Protein AF-A0A6A4ZDZ9-F1 (afdb_monomer)

Organism: NCBI:txid120398

Sequence (167 aa):
MSARHDTSLDDIRGMRVAKSTKSGYKSGLNQIKKWIVSNGSPNMLNEDGSINLDGFQYPAFLAFIQWAYQNTTNKPGTLASYRCAIKDYYKRQGVPLPSQYDDDMKDLFQGMRRHHAEQTQSGGIKESGKRPMGLSTYESLSLASLKLMDGGFSHLFLALSWNLMCR

InterPro domains:
  IPR010998 Integrase/recombinase, N-terminal [G3DSA:1.10.150.130] (12-122)

Structure (mmCIF, N/CA/C/O backbone):
data_AF-A0A6A4ZDZ9-F1
#
_entry.id   AF-A0A6A4ZDZ9-F1
#
loop_
_atom_site.group_PDB
_atom_site.id
_atom_site.type_symbol
_atom_site.label_atom_id
_atom_site.label_alt_id
_atom_site.label_comp_id
_atom_site.label_asym_id
_atom_site.label_entity_id
_atom_site.label_seq_id
_atom_site.pdbx_PDB_ins_code
_atom_site.Cartn_x
_atom_site.Cartn_y
_atom_site.Cartn_z
_atom_site.occupancy
_atom_site.B_iso_or_equiv
_atom_site.auth_seq_id
_atom_site.auth_comp_id
_atom_site.auth_asym_id
_atom_site.auth_atom_id
_atom_site.pdbx_PDB_model_num
ATOM 1 N N . MET A 1 1 ? -25.705 -27.965 -11.332 1.00 38.72 1 MET A N 1
ATOM 2 C CA . MET A 1 1 ? -26.098 -27.663 -9.937 1.00 38.72 1 MET A CA 1
ATOM 3 C C . MET A 1 1 ? -25.567 -26.279 -9.584 1.00 38.72 1 MET A C 1
ATOM 5 O O . MET A 1 1 ? -24.401 -26.010 -9.837 1.00 38.72 1 MET A O 1
ATOM 9 N N . SER A 1 2 ? -26.451 -25.368 -9.173 1.00 45.97 2 SER A N 1
ATOM 10 C CA . SER A 1 2 ? -26.210 -23.916 -9.130 1.00 45.97 2 SER A CA 1
ATOM 11 C C . SER A 1 2 ? -25.362 -23.520 -7.914 1.00 45.97 2 SER A C 1
ATOM 13 O O . SER A 1 2 ? -25.842 -23.576 -6.787 1.00 45.97 2 SER A O 1
ATOM 15 N N . ALA A 1 3 ? -24.113 -23.097 -8.140 1.00 54.50 3 ALA A N 1
ATOM 16 C CA . ALA A 1 3 ? -23.107 -22.745 -7.123 1.00 54.50 3 ALA A CA 1
ATOM 17 C C . ALA A 1 3 ? -23.441 -21.511 -6.246 1.00 54.50 3 ALA A C 1
ATOM 19 O O . ALA A 1 3 ? -22.575 -20.983 -5.558 1.00 54.50 3 ALA A O 1
ATOM 20 N N . ARG A 1 4 ? -24.684 -21.016 -6.291 1.00 56.84 4 ARG A N 1
ATOM 21 C CA . ARG A 1 4 ? -25.134 -19.806 -5.584 1.00 56.84 4 ARG A CA 1
ATOM 22 C C . ARG A 1 4 ? -25.659 -20.065 -4.167 1.00 56.84 4 ARG A C 1
ATOM 24 O O . ARG A 1 4 ? -25.903 -19.101 -3.455 1.00 56.84 4 ARG A O 1
ATOM 31 N N . HIS A 1 5 ? -25.852 -21.321 -3.763 1.00 54.34 5 HIS A N 1
ATOM 32 C CA . HIS A 1 5 ? -26.569 -21.643 -2.521 1.00 54.34 5 HIS A CA 1
ATOM 33 C C . HIS A 1 5 ? -25.760 -21.488 -1.219 1.00 54.34 5 HIS A C 1
ATOM 35 O O . HIS A 1 5 ? -26.383 -21.458 -0.167 1.00 54.34 5 HIS A O 1
ATOM 41 N N . ASP A 1 6 ? -24.437 -21.292 -1.283 1.00 60.47 6 ASP A N 1
ATOM 42 C CA . ASP A 1 6 ? -23.559 -21.183 -0.096 1.00 60.47 6 ASP A CA 1
ATOM 43 C C . ASP A 1 6 ? -22.785 -19.855 0.004 1.00 60.47 6 ASP A C 1
ATOM 45 O O . ASP A 1 6 ? -21.826 -19.731 0.760 1.00 60.47 6 ASP A O 1
ATOM 49 N N . THR A 1 7 ? -23.147 -18.834 -0.779 1.00 67.19 7 THR A N 1
ATOM 50 C CA . THR A 1 7 ? -22.402 -17.562 -0.750 1.00 67.19 7 THR A CA 1
ATOM 51 C C . THR A 1 7 ? -22.928 -16.650 0.361 1.00 67.19 7 THR A C 1
ATOM 53 O O . THR A 1 7 ? -24.028 -16.109 0.243 1.00 67.19 7 THR A O 1
ATOM 56 N N . SER A 1 8 ? -22.142 -16.443 1.424 1.00 76.06 8 SER A N 1
ATOM 57 C CA . SER A 1 8 ? -22.478 -15.495 2.497 1.00 76.06 8 SER A CA 1
ATOM 58 C C . SER A 1 8 ? -22.491 -14.045 1.987 1.00 76.06 8 SER A C 1
ATOM 60 O O . SER A 1 8 ? -21.798 -13.698 1.027 1.00 76.06 8 SER A O 1
ATOM 62 N N . LEU A 1 9 ? -23.223 -13.149 2.660 1.00 69.94 9 LEU A N 1
ATOM 63 C CA . LEU A 1 9 ? -23.163 -11.705 2.388 1.00 69.94 9 LEU A CA 1
ATOM 64 C C . LEU A 1 9 ? -21.728 -11.159 2.496 1.00 69.94 9 LEU A C 1
ATOM 66 O O . LEU A 1 9 ? -21.352 -10.262 1.736 1.00 69.94 9 LEU A O 1
ATOM 70 N N . ASP A 1 10 ? -20.907 -11.732 3.377 1.00 68.38 10 ASP A N 1
ATOM 71 C CA . ASP A 1 10 ? -19.489 -11.386 3.496 1.00 68.38 10 ASP A CA 1
ATOM 72 C C . ASP A 1 10 ? -18.650 -11.910 2.329 1.00 68.38 10 ASP A C 1
ATOM 74 O O . ASP A 1 10 ? -17.719 -11.230 1.888 1.00 68.38 10 ASP A O 1
ATOM 78 N N . ASP A 1 11 ? -19.012 -13.060 1.757 1.00 70.31 11 ASP A N 1
ATOM 79 C CA . ASP A 1 11 ? -18.374 -13.567 0.543 1.00 70.31 11 ASP A CA 1
ATOM 80 C C . ASP A 1 11 ? -18.698 -12.669 -0.648 1.00 70.31 11 ASP A C 1
ATOM 82 O O . ASP A 1 11 ? -17.787 -12.282 -1.382 1.00 70.31 11 ASP A O 1
ATOM 86 N N . ILE A 1 12 ? -19.959 -12.245 -0.787 1.00 73.56 12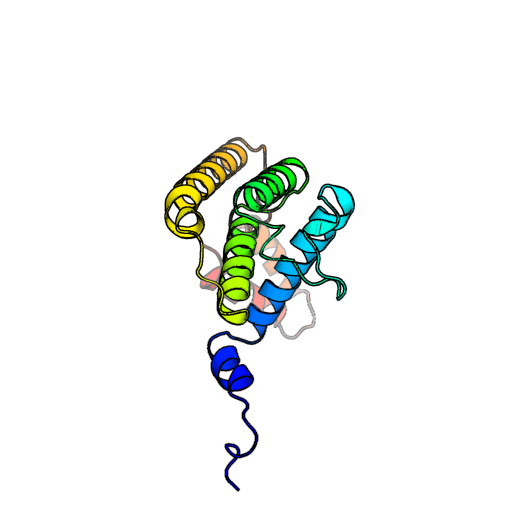 ILE A N 1
ATOM 87 C CA . ILE A 1 12 ? -20.399 -11.298 -1.824 1.00 73.56 12 ILE A CA 1
ATOM 88 C C . ILE A 1 12 ? -19.664 -9.959 -1.673 1.00 73.56 12 ILE A C 1
ATOM 90 O O . ILE A 1 12 ? -19.097 -9.444 -2.640 1.00 73.56 12 ILE A O 1
ATOM 94 N N . ARG A 1 13 ? -19.587 -9.405 -0.455 1.00 70.75 13 ARG A N 1
ATOM 95 C CA . ARG A 1 13 ? -18.802 -8.186 -0.172 1.00 70.75 13 ARG A CA 1
ATOM 96 C C . ARG A 1 13 ? -17.320 -8.392 -0.470 1.00 70.75 13 ARG A C 1
ATOM 98 O O . ARG A 1 13 ? -16.655 -7.505 -1.008 1.00 70.75 13 ARG A O 1
ATOM 105 N N . GLY A 1 14 ? -16.805 -9.575 -0.159 1.00 69.19 14 GLY A N 1
ATOM 106 C CA . GLY A 1 14 ? -15.440 -9.980 -0.432 1.00 69.19 14 GLY A CA 1
ATOM 107 C C . GLY A 1 14 ? -15.140 -10.118 -1.924 1.00 69.19 14 GLY A C 1
ATOM 108 O O . GLY A 1 14 ? -14.000 -9.883 -2.318 1.00 69.19 14 GLY A O 1
ATOM 109 N N . MET A 1 15 ? -16.105 -10.478 -2.771 1.00 80.69 15 MET A N 1
ATOM 110 C CA . MET A 1 15 ? -15.907 -10.595 -4.225 1.00 80.69 15 MET A CA 1
ATOM 111 C C . MET A 1 15 ? -15.543 -9.261 -4.892 1.00 80.69 15 MET A C 1
ATOM 113 O O . MET A 1 15 ? -14.951 -9.271 -5.967 1.00 80.69 15 MET A O 1
ATOM 117 N N . ARG A 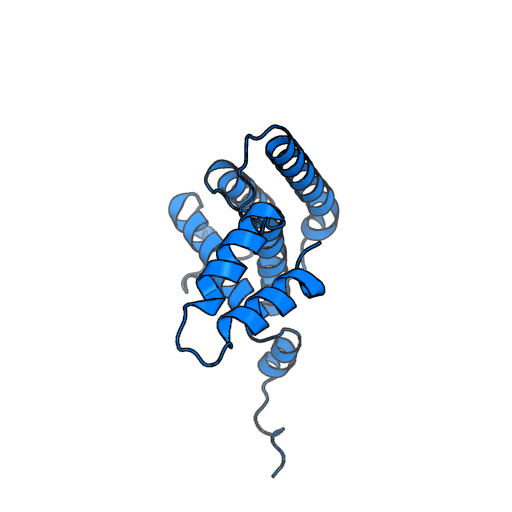1 16 ? -15.787 -8.119 -4.227 1.00 79.94 16 ARG A N 1
ATOM 118 C CA . ARG A 1 16 ? -15.358 -6.780 -4.676 1.00 79.94 16 ARG A CA 1
ATOM 119 C C . ARG A 1 16 ? -13.850 -6.675 -4.931 1.00 79.94 16 ARG A C 1
ATOM 121 O O . ARG A 1 16 ? -13.413 -5.811 -5.684 1.00 79.94 16 ARG A O 1
ATOM 128 N N . VAL A 1 17 ? -13.044 -7.497 -4.259 1.00 79.75 17 VAL A N 1
ATOM 129 C CA . VAL A 1 17 ? -11.584 -7.381 -4.254 1.00 79.75 17 VAL A CA 1
ATOM 130 C C . VAL A 1 17 ? -10.956 -8.692 -4.729 1.00 79.75 17 VAL A C 1
ATOM 132 O O . VAL A 1 17 ? -11.274 -9.765 -4.215 1.00 79.75 17 VAL A O 1
ATOM 135 N N . ALA A 1 18 ? -10.025 -8.612 -5.683 1.00 83.12 18 ALA A N 1
ATOM 136 C CA . ALA A 1 18 ? -9.300 -9.779 -6.183 1.00 83.12 18 ALA A 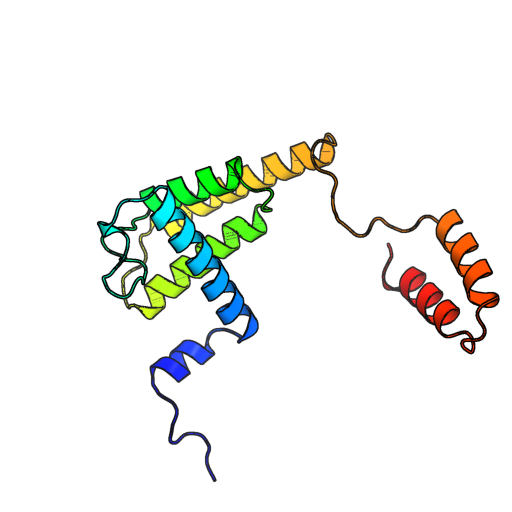CA 1
ATOM 137 C C . ALA A 1 18 ? -8.534 -10.501 -5.057 1.00 83.12 18 ALA A C 1
ATOM 139 O O . ALA A 1 18 ? -8.085 -9.882 -4.089 1.00 83.12 18 ALA A O 1
ATOM 140 N N . LYS A 1 19 ? -8.335 -11.822 -5.186 1.00 82.56 19 LYS A N 1
ATOM 141 C CA . LYS A 1 19 ? -7.635 -12.638 -4.171 1.00 82.56 19 LYS A CA 1
ATOM 142 C C . LYS A 1 19 ? -6.232 -12.101 -3.848 1.00 82.56 19 LYS A C 1
ATOM 144 O O . LYS A 1 19 ? -5.860 -12.034 -2.678 1.00 82.56 19 LYS A O 1
ATOM 149 N N . SER A 1 20 ? -5.486 -11.665 -4.865 1.00 80.81 20 SER A N 1
ATOM 150 C CA . SER A 1 20 ? -4.162 -11.044 -4.708 1.00 80.81 20 SER A CA 1
ATOM 151 C C . SER A 1 20 ? -4.225 -9.763 -3.871 1.00 80.81 20 SER A C 1
ATOM 153 O O . SER A 1 20 ? -3.445 -9.593 -2.937 1.00 80.81 20 SER A O 1
ATOM 155 N N . THR A 1 21 ? -5.205 -8.899 -4.128 1.00 83.00 21 THR A N 1
ATOM 156 C CA . THR A 1 21 ? -5.411 -7.656 -3.377 1.00 83.00 21 THR A CA 1
ATOM 157 C C . THR A 1 21 ? -5.855 -7.922 -1.937 1.00 83.00 21 THR A C 1
ATOM 159 O O . THR A 1 21 ? -5.372 -7.254 -1.027 1.00 83.00 21 THR A O 1
ATOM 162 N N . LYS A 1 22 ? -6.687 -8.946 -1.684 1.00 84.31 22 LYS A N 1
ATOM 163 C CA . LYS A 1 22 ? -7.023 -9.376 -0.311 1.00 84.31 22 LYS A CA 1
ATOM 164 C C . LYS A 1 22 ? -5.779 -9.797 0.471 1.00 84.31 22 LYS A C 1
ATOM 166 O O . LYS A 1 22 ? -5.638 -9.419 1.633 1.00 84.31 22 LYS A O 1
ATOM 171 N N . SER A 1 23 ? -4.885 -10.559 -0.163 1.00 85.69 23 SER A N 1
ATOM 172 C CA . SER A 1 23 ? -3.601 -10.949 0.431 1.00 85.69 23 SER A CA 1
ATOM 173 C C . SER A 1 23 ? -2.735 -9.722 0.732 1.00 85.69 23 SER A C 1
ATOM 175 O O . SER A 1 23 ? -2.230 -9.579 1.845 1.00 85.69 23 SER A O 1
ATOM 177 N N . GLY A 1 24 ? -2.654 -8.781 -0.216 1.00 87.75 24 GLY A N 1
ATOM 178 C CA . GLY A 1 24 ? -1.953 -7.509 -0.035 1.00 87.75 24 GLY A CA 1
ATOM 179 C C . GLY A 1 24 ? -2.486 -6.703 1.151 1.00 87.75 24 GLY A C 1
ATOM 180 O O . GLY A 1 24 ? -1.707 -6.273 1.997 1.00 87.75 24 GLY A O 1
ATOM 181 N N . TYR A 1 25 ? -3.808 -6.569 1.281 1.00 91.00 25 TYR A N 1
ATOM 182 C CA . TYR A 1 25 ? -4.421 -5.879 2.418 1.00 91.00 25 TYR A CA 1
ATOM 183 C C . TYR A 1 25 ? -4.180 -6.599 3.741 1.00 91.00 25 TYR A C 1
ATOM 185 O O . TYR A 1 25 ? -3.847 -5.946 4.723 1.00 91.00 25 TYR A O 1
ATOM 193 N N . LYS A 1 26 ? -4.267 -7.935 3.777 1.00 89.62 26 LYS A N 1
ATOM 194 C CA . LYS A 1 26 ? -3.933 -8.711 4.982 1.00 89.62 26 LYS A CA 1
ATOM 195 C C . LYS A 1 26 ? -2.478 -8.485 5.401 1.00 89.62 26 LYS A C 1
ATOM 197 O O . LYS A 1 26 ? -2.213 -8.268 6.579 1.00 89.62 26 LYS A O 1
ATOM 202 N N . SER A 1 27 ? -1.552 -8.488 4.442 1.00 91.38 27 SER A N 1
ATOM 203 C CA . SER A 1 27 ? -0.142 -8.173 4.690 1.00 91.38 27 SER A CA 1
ATOM 204 C C . SER A 1 27 ? 0.022 -6.755 5.244 1.00 91.38 27 SER A C 1
ATOM 206 O O . SER A 1 27 ? 0.663 -6.571 6.276 1.00 91.38 27 SER A O 1
ATOM 208 N N . GLY A 1 28 ? -0.634 -5.767 4.627 1.00 91.44 28 GLY A N 1
ATOM 209 C CA . GLY A 1 28 ? -0.604 -4.378 5.082 1.00 91.44 28 GLY A CA 1
ATOM 210 C C . GLY A 1 28 ? -1.139 -4.190 6.502 1.00 91.44 28 GLY A C 1
ATOM 211 O O . GLY A 1 28 ? -0.476 -3.570 7.329 1.00 91.44 28 GLY A O 1
ATOM 212 N N . LEU A 1 29 ? -2.287 -4.792 6.822 1.00 93.06 29 LEU A N 1
ATOM 213 C CA . LEU A 1 29 ? -2.853 -4.758 8.173 1.00 93.06 29 LEU A CA 1
ATOM 214 C C . LEU A 1 29 ? -1.929 -5.437 9.191 1.00 93.06 29 LEU A C 1
ATOM 216 O O . LEU A 1 29 ? -1.781 -4.938 10.301 1.00 93.06 29 LEU A O 1
ATOM 220 N N . ASN A 1 30 ? -1.258 -6.530 8.823 1.00 93.56 30 ASN A N 1
ATOM 221 C CA . ASN A 1 30 ? -0.288 -7.178 9.706 1.00 93.56 30 ASN A CA 1
ATOM 222 C C . ASN A 1 30 ? 0.927 -6.286 10.002 1.00 93.56 30 ASN A C 1
ATOM 224 O O . ASN A 1 30 ? 1.440 -6.334 11.117 1.00 93.56 30 ASN A O 1
ATOM 228 N N . GLN A 1 31 ? 1.384 -5.470 9.048 1.00 93.25 31 GLN A N 1
ATOM 229 C CA . GLN A 1 31 ? 2.457 -4.499 9.305 1.00 93.25 31 GLN A CA 1
ATOM 230 C C . GLN A 1 31 ? 2.006 -3.411 10.283 1.00 93.25 31 GLN A C 1
ATOM 232 O O . GLN A 1 31 ? 2.742 -3.090 11.213 1.00 93.25 31 GLN A O 1
ATOM 237 N N . ILE A 1 32 ? 0.774 -2.915 10.134 1.00 93.19 32 ILE A N 1
ATOM 238 C CA . ILE A 1 32 ? 0.183 -1.964 11.085 1.00 93.19 32 ILE A CA 1
ATOM 239 C C . ILE A 1 32 ? 0.091 -2.596 12.480 1.00 93.19 32 ILE A C 1
ATOM 241 O O . ILE A 1 32 ? 0.530 -1.991 13.450 1.00 93.19 32 ILE A O 1
ATOM 245 N N . LYS A 1 33 ? -0.393 -3.840 12.594 1.00 93.88 33 LYS A N 1
ATOM 246 C CA . LYS A 1 33 ? -0.452 -4.560 13.878 1.00 93.88 33 LYS A CA 1
ATOM 247 C C . LYS A 1 33 ? 0.919 -4.705 14.529 1.00 93.88 33 LYS A C 1
ATOM 249 O O . LYS A 1 33 ? 1.055 -4.429 15.713 1.00 93.88 33 LYS A O 1
ATOM 254 N N . LYS A 1 34 ? 1.940 -5.108 13.764 1.00 93.56 34 LYS A N 1
ATOM 255 C CA . LYS A 1 34 ? 3.319 -5.197 14.269 1.00 93.56 34 LYS A CA 1
ATOM 256 C C . LYS A 1 34 ? 3.792 -3.855 14.815 1.00 93.56 34 LYS A C 1
ATOM 258 O O . LYS A 1 34 ? 4.360 -3.809 15.898 1.00 93.56 34 LYS A O 1
ATOM 263 N N . TRP A 1 35 ? 3.512 -2.772 14.097 1.00 94.62 35 TRP A N 1
ATOM 264 C CA . TRP A 1 35 ? 3.849 -1.437 14.566 1.00 94.62 35 TRP A CA 1
ATOM 265 C C . TRP A 1 35 ? 3.106 -1.060 15.851 1.00 94.62 35 TRP A C 1
ATOM 267 O O . TRP A 1 35 ? 3.748 -0.548 16.763 1.00 94.62 35 TRP A O 1
ATOM 277 N N . ILE A 1 36 ? 1.804 -1.359 15.953 1.00 93.69 36 ILE A N 1
ATOM 278 C CA . ILE A 1 36 ? 1.007 -1.113 17.166 1.00 93.69 36 ILE A CA 1
ATOM 279 C C . ILE A 1 36 ? 1.600 -1.862 18.364 1.00 93.69 36 ILE A C 1
ATOM 281 O O . ILE A 1 36 ? 1.748 -1.275 19.427 1.00 93.69 36 ILE A O 1
ATOM 285 N N . VAL A 1 37 ? 1.991 -3.127 18.194 1.00 92.00 37 VAL A N 1
ATOM 286 C CA . VAL A 1 37 ? 2.611 -3.918 19.273 1.00 92.00 37 VAL A CA 1
ATOM 287 C C . VAL A 1 37 ? 3.939 -3.309 19.735 1.00 92.00 37 VAL A C 1
ATOM 289 O O . VAL A 1 37 ? 4.261 -3.375 20.915 1.00 92.00 37 VAL A O 1
ATOM 292 N N . SER A 1 38 ? 4.717 -2.722 18.823 1.00 90.50 38 SER A N 1
ATOM 293 C CA . SER A 1 38 ? 6.042 -2.176 19.146 1.00 90.50 38 SER A CA 1
ATOM 294 C C . SER A 1 38 ? 6.040 -0.714 19.606 1.00 90.50 38 SER A C 1
ATOM 296 O O . SER A 1 38 ? 6.926 -0.330 20.360 1.00 90.50 38 SER A O 1
ATOM 298 N N . ASN A 1 39 ? 5.105 0.110 19.130 1.00 89.56 39 ASN A N 1
ATOM 299 C CA . ASN A 1 39 ? 5.129 1.570 19.309 1.00 89.56 39 ASN A CA 1
ATOM 300 C C . ASN A 1 39 ? 3.773 2.159 19.731 1.00 89.56 39 ASN A C 1
ATOM 302 O O . ASN A 1 39 ? 3.691 3.345 20.042 1.00 89.56 39 ASN A O 1
ATOM 306 N N . GLY A 1 40 ? 2.701 1.372 19.654 1.00 85.94 40 GLY A N 1
ATOM 307 C CA . GLY A 1 40 ? 1.339 1.813 19.919 1.00 85.94 40 GLY A CA 1
ATOM 308 C C . GLY A 1 40 ? 0.895 1.552 21.354 1.00 85.94 40 GLY A C 1
ATOM 309 O O . GLY A 1 40 ? 1.646 1.075 22.202 1.00 85.94 40 GLY A O 1
ATOM 310 N N . SER A 1 41 ? -0.371 1.870 21.611 1.00 86.81 41 SER A N 1
ATOM 311 C CA . SER A 1 41 ? -1.024 1.601 22.889 1.00 86.81 41 SER A CA 1
ATOM 312 C C . SER A 1 41 ? -1.845 0.304 22.808 1.00 86.81 41 SER A C 1
ATOM 314 O O . SER A 1 41 ? -2.434 0.033 21.757 1.00 86.81 41 SER A O 1
ATOM 316 N N . PRO A 1 42 ? -1.947 -0.488 23.895 1.00 84.38 42 PRO A N 1
ATOM 317 C CA . PRO A 1 42 ? -2.709 -1.739 23.909 1.00 84.38 42 PRO A CA 1
ATOM 318 C C . PRO A 1 42 ? -4.173 -1.586 23.473 1.00 84.38 42 PRO A C 1
ATOM 320 O O . PRO A 1 42 ? -4.716 -2.476 22.831 1.00 84.38 42 PRO A O 1
ATOM 323 N N . ASN A 1 43 ? -4.794 -0.431 23.741 1.00 89.19 43 ASN A N 1
ATOM 324 C CA . ASN A 1 43 ? -6.177 -0.130 23.345 1.00 89.19 43 ASN A CA 1
ATOM 325 C C . ASN A 1 43 ? -6.397 -0.015 21.823 1.00 89.19 43 ASN A C 1
ATOM 327 O O . ASN A 1 43 ? -7.540 0.061 21.377 1.00 89.19 43 ASN A O 1
ATOM 331 N N . MET A 1 44 ? -5.329 0.019 21.020 1.00 90.81 44 MET A N 1
ATOM 332 C CA . MET A 1 44 ? -5.393 0.041 19.555 1.00 90.81 44 MET A CA 1
ATOM 333 C C . MET A 1 44 ? -5.604 -1.354 18.949 1.00 90.81 44 MET A C 1
ATOM 335 O O . MET A 1 44 ? -5.814 -1.473 17.739 1.00 90.81 44 MET A O 1
ATOM 339 N N . LEU A 1 45 ? -5.557 -2.408 19.767 1.00 92.19 45 LEU A N 1
ATOM 340 C CA . LEU A 1 45 ? -5.917 -3.768 19.385 1.00 92.19 45 LEU A CA 1
ATOM 341 C C . LEU A 1 45 ? -7.143 -4.224 20.175 1.00 92.19 45 LEU A C 1
ATOM 343 O O . LEU A 1 45 ? -7.334 -3.857 21.331 1.00 92.19 45 LEU A O 1
ATOM 347 N N . ASN A 1 46 ? -7.966 -5.030 19.522 1.00 90.50 46 ASN A N 1
ATOM 348 C CA . ASN A 1 46 ? -9.025 -5.790 20.167 1.00 90.50 46 ASN A CA 1
ATOM 349 C C . ASN A 1 46 ? -8.425 -7.026 20.862 1.00 90.50 46 ASN A C 1
ATOM 351 O O . ASN A 1 46 ? -7.290 -7.419 20.579 1.00 90.50 46 ASN A O 1
ATOM 355 N N . GLU A 1 47 ? -9.205 -7.682 21.721 1.00 87.00 47 GLU A N 1
ATOM 356 C CA . GLU A 1 47 ? -8.785 -8.899 22.439 1.00 87.00 47 GLU A CA 1
ATOM 357 C C . GLU A 1 47 ? -8.402 -10.055 21.496 1.00 87.00 47 GLU A C 1
ATOM 359 O O . GLU A 1 47 ? -7.523 -10.855 21.805 1.00 87.00 47 GLU A O 1
ATOM 364 N N . ASP A 1 48 ? -8.999 -10.106 20.302 1.00 86.94 48 ASP A N 1
ATOM 365 C CA . ASP A 1 48 ? -8.688 -11.077 19.243 1.00 86.94 48 ASP A CA 1
ATOM 366 C C . ASP A 1 48 ? -7.417 -10.725 18.434 1.00 86.94 48 ASP A C 1
ATOM 368 O O . ASP A 1 48 ? -7.054 -11.411 17.472 1.00 86.94 48 ASP A O 1
ATOM 372 N N . GLY A 1 49 ? -6.744 -9.623 18.779 1.00 85.94 49 GLY A N 1
ATOM 373 C CA . GLY A 1 49 ? -5.578 -9.101 18.072 1.00 85.94 49 GLY A CA 1
ATOM 374 C C . GLY A 1 49 ? -5.904 -8.438 16.729 1.00 85.94 49 GLY A C 1
ATOM 375 O O . GLY A 1 49 ? -4.996 -8.187 15.924 1.00 85.94 49 GLY A O 1
ATOM 376 N N . SER A 1 50 ? -7.176 -8.179 16.414 1.00 89.38 50 SER A N 1
ATOM 377 C CA . SER A 1 50 ? -7.574 -7.303 15.309 1.00 89.38 50 SER A CA 1
ATOM 378 C C . SER A 1 50 ? -7.352 -5.830 15.669 1.00 89.38 50 SER A C 1
ATOM 380 O O . SER A 1 50 ? -7.132 -5.484 16.825 1.00 89.38 50 SER A O 1
ATOM 382 N N . ILE A 1 51 ? -7.309 -4.955 14.662 1.00 92.00 51 ILE A N 1
ATOM 383 C CA . ILE A 1 51 ? -7.116 -3.522 14.916 1.00 92.00 51 ILE A CA 1
ATOM 384 C C . ILE A 1 51 ? -8.422 -2.982 15.495 1.00 92.00 51 ILE A C 1
ATOM 386 O O . ILE A 1 51 ? -9.468 -3.116 14.849 1.00 92.00 51 ILE A O 1
ATOM 390 N N . ASN A 1 52 ? -8.342 -2.368 16.673 1.00 92.25 52 ASN A N 1
ATOM 391 C CA . ASN A 1 52 ? -9.455 -1.649 17.268 1.00 92.25 52 ASN A CA 1
ATOM 392 C C . ASN A 1 52 ? -9.614 -0.310 16.542 1.00 92.25 52 ASN A C 1
ATOM 394 O O . ASN A 1 52 ? -8.735 0.548 16.629 1.00 92.25 52 ASN A O 1
ATOM 398 N N . LEU A 1 53 ? -10.720 -0.135 15.817 1.00 89.50 53 LEU A N 1
ATOM 399 C CA . LEU A 1 53 ? -10.980 1.092 15.067 1.00 89.50 53 LEU A CA 1
ATOM 400 C C . LEU A 1 53 ? -11.312 2.286 15.961 1.00 89.50 53 LEU A C 1
ATOM 402 O O . LEU A 1 53 ? -11.158 3.400 15.481 1.00 89.50 53 LEU A O 1
ATOM 406 N N . ASP A 1 54 ? -11.690 2.079 17.225 1.00 87.25 54 ASP A N 1
ATOM 407 C CA . ASP A 1 54 ? -11.934 3.165 18.179 1.00 87.25 54 ASP A CA 1
ATOM 408 C C . ASP A 1 54 ? -10.623 3.708 18.761 1.00 87.25 54 ASP A C 1
ATOM 410 O O . ASP A 1 54 ? -10.470 4.919 18.927 1.00 87.25 54 ASP A O 1
ATOM 414 N N . GLY A 1 55 ? -9.642 2.830 19.000 1.00 86.06 55 GLY A N 1
ATOM 415 C CA . GLY A 1 55 ? -8.309 3.205 19.479 1.00 86.06 55 GLY A CA 1
ATOM 416 C C . GLY A 1 55 ? -7.341 3.630 18.367 1.00 86.06 55 GLY A C 1
ATOM 417 O O . GLY A 1 55 ? -6.587 4.592 18.523 1.00 86.06 55 GLY A O 1
ATOM 418 N N . PHE A 1 56 ? -7.348 2.935 17.225 1.00 90.56 56 PHE A N 1
ATOM 419 C CA . PHE A 1 56 ? -6.464 3.206 16.086 1.00 90.56 56 PHE A CA 1
ATOM 420 C C . PHE A 1 56 ? -7.111 4.188 15.095 1.00 90.56 56 PHE A C 1
ATOM 422 O O . PHE A 1 56 ? -7.634 3.821 14.038 1.00 90.56 56 PHE A O 1
ATOM 429 N N . GLN A 1 57 ? -7.058 5.468 15.458 1.00 90.50 57 GLN A N 1
ATOM 430 C CA . GLN A 1 57 ? -7.612 6.572 14.673 1.00 90.50 57 GLN A CA 1
ATOM 431 C C . GLN A 1 57 ? -6.608 7.158 13.669 1.00 90.50 57 GLN A C 1
ATOM 433 O O . GLN A 1 57 ? -5.434 6.784 13.617 1.00 90.50 57 GLN A O 1
ATOM 438 N N . TYR A 1 58 ? -7.067 8.132 12.879 1.00 90.06 58 TYR A N 1
ATOM 439 C CA . TYR A 1 58 ? -6.262 8.827 11.868 1.00 90.06 58 TYR A CA 1
ATOM 440 C C . TYR A 1 58 ? -4.870 9.303 12.352 1.00 90.06 58 TYR A C 1
ATOM 442 O O . TYR A 1 58 ? -3.891 9.022 11.657 1.00 90.06 58 TYR A O 1
ATOM 450 N N . PRO A 1 59 ? -4.708 9.920 13.544 1.00 90.88 59 PRO A N 1
ATOM 451 C CA . PRO A 1 59 ? -3.384 10.330 14.026 1.00 90.88 59 PRO A CA 1
ATOM 452 C C . PRO A 1 59 ? -2.433 9.151 14.283 1.00 90.88 59 PRO A C 1
ATOM 454 O O . PRO A 1 59 ? -1.243 9.241 13.989 1.00 90.88 59 PRO A O 1
ATOM 457 N N . ALA A 1 60 ? -2.951 8.021 14.776 1.00 91.31 60 ALA A N 1
ATOM 458 C CA . ALA A 1 60 ? -2.155 6.809 14.971 1.00 91.31 60 ALA A CA 1
ATOM 459 C C . ALA A 1 60 ? -1.705 6.220 13.625 1.00 91.31 60 ALA A C 1
ATOM 461 O O . ALA A 1 60 ? -0.571 5.763 13.485 1.00 91.31 60 ALA A O 1
ATOM 462 N N . PHE A 1 61 ? -2.562 6.298 12.602 1.00 92.25 61 PHE A N 1
ATOM 463 C CA . PHE A 1 61 ? -2.188 5.914 11.245 1.00 92.25 61 PHE A CA 1
ATOM 464 C C . PHE A 1 61 ? -1.113 6.837 10.648 1.00 92.25 61 PHE A C 1
ATOM 466 O O . PHE A 1 61 ? -0.183 6.343 10.012 1.00 92.25 61 PHE A O 1
ATOM 473 N N . LEU A 1 62 ? -1.175 8.151 10.887 1.00 91.88 62 LEU A N 1
ATOM 474 C CA . LEU A 1 62 ? -0.110 9.080 10.485 1.00 91.88 62 LEU A CA 1
ATOM 475 C C . LEU A 1 62 ? 1.224 8.760 11.168 1.00 91.88 62 LEU A C 1
ATOM 477 O O . LEU A 1 62 ? 2.248 8.698 10.489 1.00 91.88 62 LEU A O 1
ATOM 481 N N . ALA A 1 63 ? 1.208 8.485 12.475 1.00 92.38 63 ALA A N 1
ATOM 482 C CA . ALA A 1 63 ? 2.401 8.077 13.215 1.00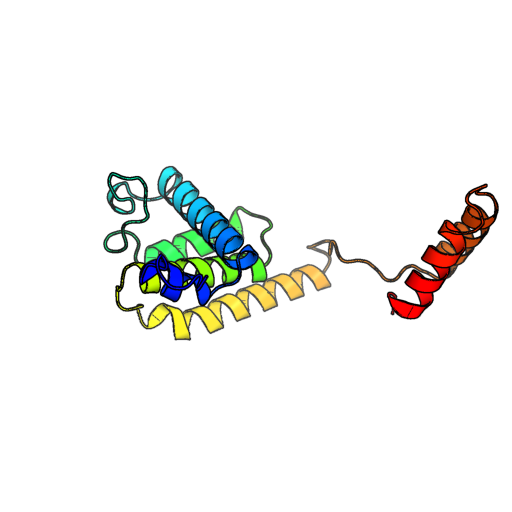 92.38 63 ALA A CA 1
ATOM 483 C C . ALA A 1 63 ? 3.008 6.781 12.649 1.00 92.38 63 ALA A C 1
ATOM 485 O O . ALA A 1 63 ? 4.224 6.689 12.472 1.00 92.38 63 ALA A O 1
ATOM 486 N N . PHE A 1 64 ? 2.167 5.812 12.272 1.00 93.50 64 PHE A N 1
ATOM 487 C CA . PHE A 1 64 ? 2.610 4.612 11.564 1.00 93.50 64 PHE A CA 1
ATOM 488 C C . PHE A 1 64 ? 3.256 4.936 10.210 1.00 93.50 64 PHE A C 1
ATOM 490 O O . PHE A 1 64 ? 4.326 4.410 9.908 1.00 93.50 64 PHE A O 1
ATOM 497 N N . ILE A 1 65 ? 2.640 5.794 9.391 1.00 92.69 65 ILE A N 1
ATOM 498 C CA . ILE A 1 65 ? 3.181 6.168 8.075 1.00 92.69 65 ILE A CA 1
ATOM 499 C C . ILE A 1 65 ? 4.517 6.899 8.215 1.00 92.69 65 ILE A C 1
ATOM 501 O O . ILE A 1 65 ? 5.456 6.580 7.487 1.00 92.69 65 ILE A O 1
ATOM 505 N N . GLN A 1 66 ? 4.630 7.823 9.169 1.00 90.81 66 GLN A N 1
ATOM 506 C CA . GLN A 1 66 ? 5.877 8.519 9.473 1.00 90.81 66 GLN A CA 1
ATOM 507 C C . GLN A 1 66 ? 6.965 7.536 9.915 1.00 90.81 66 GLN A C 1
ATOM 509 O O . GLN A 1 66 ? 8.064 7.547 9.358 1.00 90.81 66 GLN A O 1
ATOM 514 N N . TRP A 1 67 ? 6.650 6.644 10.859 1.00 93.25 67 TRP A N 1
ATOM 515 C CA . TRP A 1 67 ? 7.583 5.615 11.307 1.00 93.25 67 TRP A CA 1
ATOM 516 C C . TRP A 1 67 ? 8.019 4.717 10.149 1.00 93.25 67 TRP A C 1
ATOM 518 O O . TRP A 1 67 ? 9.213 4.481 9.976 1.00 93.25 67 TRP A O 1
ATOM 528 N N . ALA A 1 68 ? 7.080 4.255 9.322 1.00 90.56 68 ALA A N 1
ATOM 529 C CA . ALA A 1 68 ? 7.376 3.390 8.189 1.00 90.56 68 ALA A CA 1
ATOM 530 C C . ALA A 1 68 ? 8.258 4.108 7.163 1.00 90.56 68 ALA A C 1
ATOM 532 O O . ALA A 1 68 ? 9.198 3.513 6.648 1.00 90.56 68 ALA A O 1
ATOM 533 N N . TYR A 1 69 ? 8.011 5.387 6.896 1.00 88.06 69 TYR A N 1
ATOM 534 C CA . TYR A 1 69 ? 8.832 6.175 5.983 1.00 88.06 69 TYR A CA 1
ATOM 535 C C . TYR A 1 69 ? 10.270 6.376 6.488 1.00 88.06 69 TYR A C 1
ATOM 537 O O . TYR A 1 69 ? 11.204 6.359 5.694 1.00 88.06 69 TYR A O 1
ATOM 545 N N . GLN A 1 70 ? 10.460 6.532 7.801 1.00 87.19 70 GLN A N 1
ATOM 546 C CA . GLN A 1 70 ? 11.777 6.760 8.409 1.00 87.19 70 GLN A CA 1
ATOM 547 C C . GLN A 1 70 ? 12.573 5.469 8.653 1.00 87.19 70 GLN A C 1
ATOM 549 O O . GLN A 1 70 ? 13.795 5.469 8.545 1.00 87.19 70 GLN A O 1
ATOM 554 N N . ASN A 1 71 ? 11.893 4.373 8.997 1.00 86.06 71 ASN A N 1
ATOM 555 C CA . ASN A 1 71 ? 12.524 3.141 9.486 1.00 86.06 71 ASN A CA 1
ATOM 556 C C . ASN A 1 71 ? 12.517 2.005 8.457 1.00 86.06 71 ASN A C 1
ATOM 558 O O . ASN A 1 71 ? 13.032 0.921 8.725 1.00 86.06 71 ASN A O 1
ATOM 562 N N . THR A 1 72 ? 11.918 2.214 7.281 1.00 83.94 72 THR A N 1
ATOM 563 C CA . THR A 1 72 ? 11.872 1.199 6.226 1.00 83.94 72 THR A CA 1
ATOM 564 C C . THR A 1 72 ? 12.255 1.787 4.876 1.00 83.94 72 THR A C 1
ATOM 566 O O . THR A 1 72 ? 12.034 2.960 4.602 1.00 83.94 72 THR A O 1
ATOM 569 N N . THR A 1 73 ? 12.757 0.944 3.978 1.00 80.44 73 THR A N 1
ATOM 570 C CA . THR A 1 73 ? 13.039 1.295 2.575 1.00 80.44 73 THR A CA 1
ATOM 571 C C . THR A 1 73 ? 11.793 1.198 1.686 1.00 80.44 73 THR A C 1
ATOM 573 O O . THR A 1 73 ? 11.883 1.016 0.469 1.00 80.44 73 THR A O 1
ATOM 576 N N . ASN A 1 74 ? 10.600 1.269 2.285 1.00 84.00 74 ASN A N 1
ATOM 577 C CA . ASN A 1 74 ? 9.349 1.107 1.562 1.00 84.00 74 ASN A CA 1
ATOM 578 C C . ASN A 1 74 ? 9.123 2.272 0.599 1.00 84.00 74 ASN A C 1
ATOM 580 O O . ASN A 1 74 ? 9.129 3.442 0.978 1.00 84.00 74 ASN A O 1
ATOM 584 N N . LYS A 1 75 ? 8.825 1.933 -0.657 1.00 84.00 75 LYS A N 1
ATOM 585 C CA . LYS A 1 75 ? 8.451 2.923 -1.665 1.00 84.00 75 LYS A CA 1
ATOM 586 C C . LYS A 1 75 ? 7.145 3.626 -1.260 1.00 84.00 75 LYS A C 1
ATOM 588 O O . LYS A 1 75 ? 6.263 2.981 -0.680 1.00 84.00 75 LYS A O 1
ATOM 593 N N . PRO A 1 76 ? 6.928 4.887 -1.677 1.00 84.38 76 PRO A N 1
ATOM 594 C CA . PRO A 1 76 ? 5.671 5.600 -1.439 1.00 84.38 76 PRO A CA 1
ATOM 595 C C . PRO A 1 76 ? 4.424 4.833 -1.913 1.00 84.38 76 PRO A C 1
ATOM 597 O O . PRO A 1 76 ? 3.355 4.949 -1.319 1.00 84.38 76 PRO A O 1
ATOM 600 N N . GLY A 1 77 ? 4.553 4.003 -2.958 1.00 83.88 77 GLY A N 1
ATOM 601 C CA . GLY A 1 77 ? 3.482 3.113 -3.418 1.00 83.88 77 GLY A CA 1
ATOM 602 C C . GLY A 1 77 ? 3.088 2.041 -2.393 1.00 83.88 77 GLY A C 1
ATOM 603 O O . GLY A 1 77 ? 1.901 1.782 -2.205 1.00 83.88 77 GLY A O 1
ATOM 604 N N . THR A 1 78 ? 4.059 1.468 -1.677 1.00 86.00 78 THR A N 1
ATOM 605 C CA . THR A 1 78 ? 3.807 0.506 -0.595 1.00 86.00 78 THR A CA 1
ATOM 606 C C . THR A 1 78 ? 3.106 1.185 0.577 1.00 86.00 78 THR A C 1
ATOM 608 O O . THR A 1 78 ? 2.113 0.665 1.079 1.00 86.00 78 THR A O 1
ATOM 611 N N . LEU A 1 79 ? 3.543 2.385 0.965 1.00 88.81 79 LEU A N 1
ATOM 612 C CA . LEU A 1 79 ? 2.896 3.150 2.036 1.00 88.81 79 LEU A CA 1
ATOM 613 C C . LEU A 1 79 ? 1.447 3.525 1.672 1.00 88.81 79 LEU A C 1
ATOM 615 O O . LEU A 1 79 ? 0.536 3.371 2.485 1.00 88.81 79 LEU A O 1
ATOM 619 N N . ALA A 1 80 ? 1.200 3.907 0.415 1.00 88.81 80 ALA A N 1
ATOM 620 C CA . ALA A 1 80 ? -0.152 4.144 -0.089 1.00 88.81 80 ALA A CA 1
ATOM 621 C C . ALA A 1 80 ? -1.016 2.867 -0.082 1.00 88.81 80 ALA A C 1
ATOM 623 O O . ALA A 1 80 ? -2.228 2.937 0.127 1.00 88.81 80 ALA A O 1
ATOM 624 N N . SER A 1 81 ? -0.415 1.685 -0.252 1.00 89.62 81 SER A N 1
ATOM 625 C CA . SER A 1 81 ? -1.145 0.415 -0.163 1.00 89.62 81 SER A CA 1
ATOM 626 C C . SER A 1 81 ? -1.662 0.124 1.254 1.00 89.62 81 SER A C 1
ATOM 628 O O . SER A 1 81 ? -2.748 -0.441 1.395 1.00 89.62 81 SER A O 1
ATOM 630 N N . TYR A 1 82 ? -0.965 0.589 2.301 1.00 92.12 82 TYR A N 1
ATOM 631 C CA . TYR A 1 82 ? -1.449 0.502 3.684 1.00 92.12 82 TYR A CA 1
ATOM 632 C C . TYR A 1 82 ? -2.704 1.355 3.903 1.00 92.12 82 TYR A C 1
ATOM 634 O O . TYR A 1 82 ? -3.642 0.899 4.557 1.00 92.12 82 TYR A O 1
ATOM 642 N N . ARG A 1 83 ? -2.784 2.537 3.271 1.00 90.75 83 ARG A N 1
ATOM 643 C CA . ARG A 1 83 ? -4.012 3.356 3.251 1.00 90.75 83 ARG A CA 1
ATOM 644 C C . ARG A 1 83 ? -5.175 2.593 2.614 1.00 90.75 83 ARG A C 1
ATOM 646 O O . ARG A 1 83 ? -6.283 2.603 3.142 1.00 90.75 83 ARG A O 1
ATOM 653 N N . CYS A 1 84 ? -4.950 1.910 1.495 1.00 89.94 84 CYS A N 1
ATOM 654 C CA . CYS A 1 84 ? -6.000 1.104 0.868 1.00 89.94 84 CYS A CA 1
ATOM 655 C C . CYS A 1 84 ? -6.451 -0.057 1.768 1.00 89.94 84 CYS A C 1
ATOM 657 O O . CYS A 1 84 ? -7.650 -0.320 1.864 1.00 89.94 84 CYS A O 1
ATOM 659 N N . ALA A 1 85 ? -5.511 -0.705 2.461 1.00 91.56 85 ALA A N 1
ATOM 660 C CA . ALA A 1 85 ? -5.799 -1.799 3.381 1.00 91.56 85 ALA A CA 1
ATOM 661 C C . ALA A 1 85 ? -6.656 -1.346 4.574 1.00 91.56 85 ALA A C 1
ATOM 663 O O . ALA A 1 85 ? -7.659 -1.993 4.878 1.00 91.56 85 ALA A O 1
ATOM 664 N N . ILE A 1 86 ? -6.316 -0.217 5.208 1.00 91.81 86 ILE A N 1
ATOM 665 C CA . ILE A 1 86 ? -7.101 0.303 6.335 1.00 91.81 86 ILE A CA 1
ATOM 666 C C . ILE A 1 86 ? -8.477 0.802 5.868 1.00 91.81 86 ILE A C 1
ATOM 668 O O . ILE A 1 86 ? -9.480 0.461 6.487 1.00 91.81 86 ILE A O 1
ATOM 672 N N . LYS A 1 87 ? -8.575 1.482 4.712 1.00 90.75 87 LYS A N 1
ATOM 673 C CA . LYS A 1 87 ? -9.870 1.885 4.126 1.00 90.75 87 LYS A CA 1
ATOM 674 C C . LYS A 1 87 ? -10.781 0.686 3.853 1.00 90.75 87 LYS A C 1
ATOM 676 O O . LYS A 1 87 ? -11.988 0.769 4.068 1.00 90.75 87 LYS A O 1
ATOM 681 N N . ASP A 1 88 ? -10.228 -0.419 3.353 1.00 89.44 88 ASP A N 1
ATOM 682 C CA . ASP A 1 88 ? -11.001 -1.647 3.143 1.00 89.44 88 ASP A CA 1
ATOM 683 C C . ASP A 1 88 ? -11.431 -2.275 4.475 1.00 89.44 88 ASP A C 1
ATOM 685 O O . ASP A 1 88 ? -12.554 -2.763 4.571 1.00 89.44 88 ASP A O 1
ATOM 689 N N . TYR A 1 89 ? -10.595 -2.197 5.514 1.00 90.75 89 TYR A N 1
ATOM 690 C CA . TYR A 1 89 ? -10.927 -2.680 6.855 1.00 90.75 89 TYR A CA 1
ATOM 691 C C . TYR A 1 89 ? -12.099 -1.910 7.487 1.00 90.75 89 TYR A C 1
ATOM 693 O O . TYR A 1 89 ? -13.056 -2.551 7.913 1.00 90.75 89 TYR A O 1
ATOM 701 N N . TYR A 1 90 ? -12.112 -0.569 7.424 1.00 90.25 90 TYR A N 1
ATOM 702 C CA . TYR A 1 90 ? -13.270 0.252 7.835 1.00 90.25 90 TYR A CA 1
ATOM 703 C C . TYR A 1 90 ? -14.559 -0.193 7.129 1.00 90.25 90 TYR A C 1
ATOM 705 O O . TYR A 1 90 ? -15.581 -0.444 7.763 1.00 90.25 90 TYR A O 1
ATOM 713 N N . LYS A 1 91 ? -14.489 -0.389 5.804 1.00 87.62 91 LYS A N 1
ATOM 714 C CA . LYS A 1 91 ? -15.637 -0.840 5.003 1.00 87.62 91 LYS A CA 1
ATOM 715 C C . LYS A 1 91 ? -16.127 -2.239 5.378 1.00 87.62 91 LYS A C 1
ATOM 717 O O . LYS A 1 91 ? -17.319 -2.496 5.249 1.00 87.62 91 LYS A O 1
ATOM 722 N N . ARG A 1 92 ? -15.234 -3.150 5.777 1.00 85.69 92 ARG A N 1
ATOM 723 C CA . ARG A 1 92 ? -15.607 -4.507 6.215 1.00 85.69 92 ARG A CA 1
ATOM 724 C C . ARG A 1 92 ? -16.264 -4.503 7.590 1.00 85.69 92 ARG A C 1
ATOM 726 O O . ARG A 1 92 ? -17.213 -5.248 7.779 1.00 85.69 92 ARG A O 1
ATOM 733 N N . GLN A 1 93 ? -15.796 -3.643 8.492 1.00 85.25 93 GLN A N 1
ATOM 734 C CA . GLN A 1 93 ? -16.374 -3.474 9.829 1.00 85.25 93 GLN A CA 1
ATOM 735 C C . GLN A 1 93 ? -17.665 -2.637 9.828 1.00 85.25 93 GLN A C 1
ATOM 737 O O . GLN A 1 93 ? -18.313 -2.503 10.858 1.00 85.25 93 GLN A O 1
ATOM 742 N N . GLY A 1 94 ? -18.052 -2.059 8.684 1.00 82.56 94 GLY A N 1
ATOM 743 C CA . GLY A 1 94 ? -19.245 -1.214 8.580 1.00 82.56 94 GLY A CA 1
ATOM 744 C C . GLY A 1 94 ? -19.109 0.141 9.282 1.00 82.56 94 GLY A C 1
ATOM 745 O O . GLY A 1 94 ? -20.113 0.811 9.499 1.00 82.56 94 GLY A O 1
ATOM 746 N N . VAL A 1 95 ? -17.883 0.554 9.614 1.00 86.44 95 VAL A N 1
ATOM 747 C CA . VAL A 1 95 ? -17.595 1.819 10.302 1.00 86.44 95 VAL A CA 1
ATOM 748 C C . VAL A 1 95 ? -17.417 2.933 9.261 1.00 86.44 95 VAL A C 1
ATOM 750 O O . VAL A 1 95 ? -16.729 2.717 8.253 1.00 86.44 95 VAL A O 1
ATOM 753 N N . PRO A 1 96 ? -18.015 4.125 9.461 1.00 86.38 96 PRO A N 1
ATOM 754 C CA . PRO A 1 96 ? -17.826 5.253 8.558 1.00 86.38 96 PRO A CA 1
ATOM 755 C C . PRO A 1 96 ? -16.346 5.632 8.474 1.00 86.38 96 PRO A C 1
ATOM 757 O O . PRO A 1 96 ? -15.654 5.753 9.483 1.00 86.38 96 PRO A O 1
ATOM 760 N N . LEU A 1 97 ? -15.852 5.806 7.249 1.00 86.31 97 LEU A N 1
ATOM 761 C CA . LEU A 1 97 ? -14.472 6.213 7.025 1.00 86.31 97 LEU A CA 1
ATOM 762 C C . LEU A 1 97 ? -14.304 7.695 7.412 1.00 86.31 97 LEU A C 1
ATOM 764 O O . LEU A 1 97 ? -15.054 8.523 6.890 1.00 86.31 97 LEU A O 1
ATOM 768 N N . PRO A 1 98 ? -13.309 8.054 8.241 1.00 86.94 98 PRO A N 1
ATOM 769 C CA . PRO A 1 98 ? -13.015 9.453 8.540 1.00 86.94 98 PRO A CA 1
ATOM 770 C C . PRO A 1 98 ? -12.617 10.232 7.272 1.00 86.94 98 PRO A C 1
ATOM 772 O O . PRO A 1 98 ? -11.834 9.732 6.458 1.00 86.94 98 PRO A O 1
ATOM 775 N N . SER A 1 99 ? -13.125 11.458 7.100 1.00 84.19 99 SER A N 1
ATOM 776 C CA . SER A 1 99 ? -12.907 12.288 5.897 1.00 84.19 99 SER A CA 1
ATOM 777 C C . SER A 1 99 ? -11.430 12.598 5.627 1.00 84.19 99 SER A C 1
ATOM 779 O O . SER A 1 99 ? -11.013 12.731 4.476 1.00 84.19 99 SER A O 1
ATOM 781 N N . GLN A 1 100 ? -10.604 12.610 6.675 1.00 83.62 100 GLN A N 1
ATOM 782 C CA . GLN A 1 100 ? -9.160 12.837 6.596 1.00 83.62 100 GLN A CA 1
ATOM 783 C C . GLN A 1 100 ? -8.441 11.778 5.740 1.00 83.62 100 GLN A C 1
ATOM 785 O O . GLN A 1 100 ? -7.412 12.051 5.123 1.00 83.62 100 GLN A O 1
ATOM 790 N N . TYR A 1 101 ? -9.000 10.566 5.632 1.00 81.06 101 TYR A N 1
ATOM 791 C CA . TYR A 1 101 ? -8.439 9.520 4.778 1.00 81.06 101 TYR A CA 1
ATOM 792 C C . TYR A 1 101 ? -8.595 9.787 3.283 1.00 81.06 101 TYR A C 1
ATOM 794 O O . TYR A 1 101 ? -8.010 9.022 2.508 1.00 81.06 101 TYR A O 1
ATOM 802 N N . ASP A 1 102 ? -9.365 10.791 2.852 1.00 77.25 102 ASP A N 1
ATOM 803 C CA . ASP A 1 102 ? -9.540 11.126 1.437 1.00 77.25 102 ASP A CA 1
ATOM 804 C C . ASP A 1 102 ? -8.709 12.322 0.979 1.00 77.25 102 ASP A C 1
ATOM 806 O O . ASP A 1 102 ? -7.973 12.159 -0.004 1.00 77.25 102 ASP A O 1
ATOM 810 N N . ASP A 1 103 ? -8.750 13.440 1.701 1.00 76.44 103 ASP A N 1
ATOM 811 C CA . ASP A 1 103 ? -8.130 14.691 1.251 1.00 76.44 103 ASP A CA 1
ATOM 812 C C . ASP A 1 103 ? -6.681 14.848 1.733 1.00 76.44 103 ASP A C 1
ATOM 814 O O . ASP A 1 103 ? -5.771 14.806 0.906 1.00 76.44 103 ASP A O 1
ATOM 818 N N . ASP A 1 104 ? -6.442 14.888 3.047 1.00 77.62 104 ASP A N 1
ATOM 819 C CA . ASP A 1 104 ? -5.112 15.128 3.650 1.00 77.62 104 ASP A CA 1
ATOM 820 C C . ASP A 1 104 ? -4.054 14.094 3.203 1.00 77.62 104 ASP A C 1
ATOM 822 O O . ASP A 1 104 ? -2.897 14.388 2.897 1.00 77.62 104 ASP A O 1
ATOM 826 N N . MET A 1 105 ? -4.484 12.847 3.019 1.00 80.88 105 MET A N 1
ATOM 827 C CA . MET A 1 105 ? -3.600 11.780 2.558 1.00 80.88 105 MET A CA 1
ATOM 828 C C . MET A 1 105 ? -3.098 11.963 1.117 1.00 80.88 105 MET A C 1
ATOM 830 O O . MET A 1 105 ? -2.061 11.397 0.770 1.00 80.88 105 MET A O 1
ATOM 834 N N . LYS A 1 106 ? -3.812 12.674 0.233 1.00 80.50 106 LYS A N 1
ATOM 835 C CA . LYS A 1 106 ? -3.341 12.867 -1.155 1.00 80.50 106 LYS A CA 1
ATOM 836 C C . LYS A 1 106 ? -2.075 13.717 -1.180 1.00 80.50 106 LYS A C 1
ATOM 838 O O . LYS A 1 106 ? -1.093 13.293 -1.794 1.00 80.50 106 LYS A O 1
ATOM 843 N N . ASP A 1 107 ? -2.085 14.825 -0.450 1.00 84.00 107 ASP A N 1
ATOM 844 C CA . ASP A 1 107 ? -0.968 15.766 -0.390 1.00 84.00 107 ASP A CA 1
ATOM 845 C C . ASP A 1 107 ? 0.246 15.126 0.290 1.00 84.00 107 ASP A C 1
ATOM 847 O O . ASP A 1 107 ? 1.363 15.186 -0.232 1.00 84.00 107 ASP A O 1
ATOM 851 N N . LEU A 1 108 ? 0.020 14.383 1.380 1.00 86.69 108 LEU A N 1
ATOM 852 C CA . LEU A 1 108 ? 1.071 13.644 2.079 1.00 86.69 108 LEU A CA 1
ATOM 853 C C . LEU A 1 108 ? 1.787 12.634 1.160 1.00 86.69 108 LEU A C 1
ATOM 855 O O . LEU A 1 108 ? 3.020 12.611 1.075 1.00 86.69 108 LEU A O 1
ATOM 859 N N . PHE A 1 109 ? 1.035 11.791 0.441 1.00 85.25 109 PHE A N 1
ATOM 860 C CA . PHE A 1 109 ? 1.633 10.803 -0.467 1.00 85.25 109 PHE A CA 1
ATOM 861 C C . PHE A 1 109 ? 2.261 11.444 -1.708 1.00 85.25 109 PHE A C 1
ATOM 863 O O . PHE A 1 109 ? 3.229 10.897 -2.245 1.00 85.25 109 PHE A O 1
ATOM 870 N N . GLN A 1 110 ? 1.756 12.593 -2.161 1.00 86.12 110 GLN A N 1
ATOM 871 C CA . GLN A 1 110 ? 2.3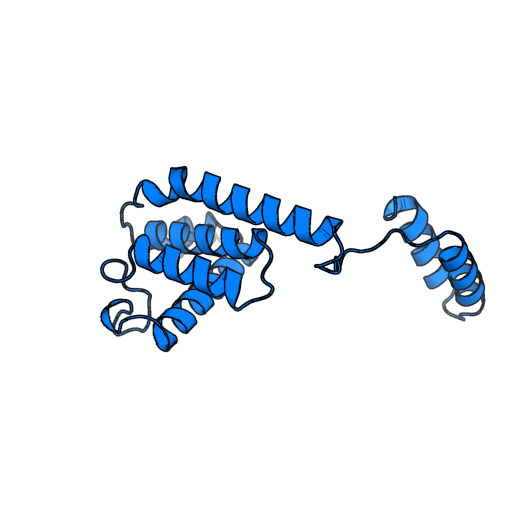81 13.366 -3.231 1.00 86.12 110 GLN A CA 1
ATOM 872 C C . GLN A 1 110 ? 3.735 13.934 -2.786 1.00 86.12 110 GLN A C 1
ATOM 874 O O . GLN A 1 110 ? 4.718 13.779 -3.515 1.00 86.12 110 GLN A O 1
ATOM 879 N N . GLY A 1 111 ? 3.818 14.490 -1.574 1.00 86.56 111 GLY A N 1
ATOM 880 C CA . GLY A 1 111 ? 5.070 14.954 -0.972 1.00 86.56 111 GLY A CA 1
ATOM 881 C C . GLY A 1 111 ? 6.107 13.834 -0.847 1.00 86.56 111 GLY A C 1
ATOM 882 O O . GLY A 1 111 ? 7.236 13.978 -1.317 1.00 86.56 111 GLY A O 1
ATOM 883 N N . MET A 1 112 ? 5.706 12.667 -0.325 1.00 86.69 112 MET A N 1
ATOM 884 C CA . MET A 1 112 ? 6.585 11.490 -0.244 1.00 86.69 112 MET A CA 1
ATOM 885 C C . MET A 1 112 ? 7.090 11.026 -1.616 1.00 86.69 112 MET A C 1
ATOM 887 O O . MET A 1 112 ? 8.259 10.669 -1.760 1.00 86.69 112 MET A O 1
ATOM 891 N N . ARG A 1 113 ? 6.225 11.015 -2.640 1.00 85.62 113 ARG A N 1
ATOM 892 C CA . ARG A 1 113 ? 6.623 10.645 -4.009 1.00 85.62 113 ARG A CA 1
ATOM 893 C C . ARG A 1 113 ? 7.647 11.612 -4.578 1.00 85.62 113 ARG A C 1
ATOM 895 O O . ARG A 1 113 ? 8.619 11.155 -5.171 1.00 85.62 113 ARG A O 1
ATOM 902 N N . ARG A 1 114 ? 7.441 12.916 -4.384 1.00 86.75 114 ARG A N 1
ATOM 903 C CA . ARG A 1 114 ? 8.371 13.947 -4.846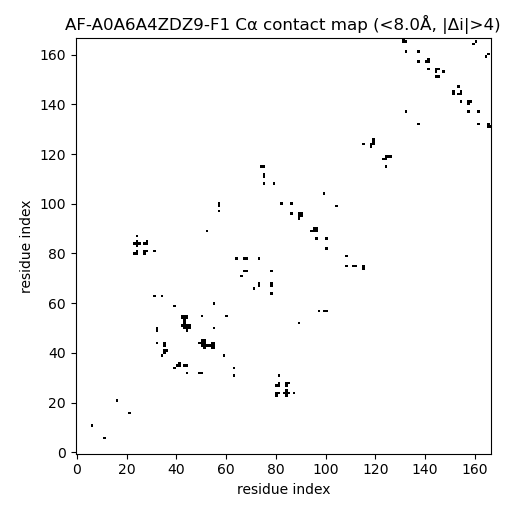 1.00 86.75 114 ARG A CA 1
ATOM 904 C C . ARG A 1 114 ? 9.736 13.801 -4.177 1.00 86.75 114 ARG A C 1
ATOM 906 O O . ARG A 1 114 ? 10.730 13.681 -4.880 1.00 86.75 114 ARG A O 1
ATOM 913 N N . HIS A 1 115 ? 9.770 13.688 -2.851 1.00 84.50 115 HIS A N 1
ATOM 914 C CA . HIS A 1 115 ? 11.018 13.515 -2.105 1.00 84.50 115 HIS A CA 1
ATOM 915 C C . HIS A 1 115 ? 11.756 12.216 -2.479 1.00 84.50 115 HIS A C 1
ATOM 917 O O . HIS A 1 115 ? 12.977 12.204 -2.625 1.00 84.50 115 HIS A O 1
ATOM 923 N N . HIS A 1 116 ? 11.029 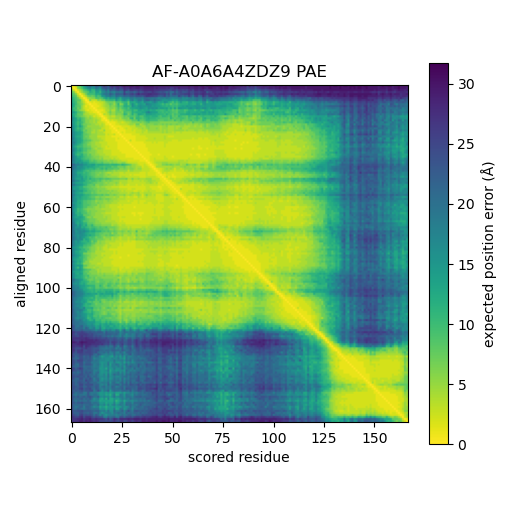11.112 -2.688 1.00 80.81 116 HIS A N 1
ATOM 924 C CA . HIS A 1 116 ? 11.626 9.861 -3.167 1.00 80.81 116 HIS A CA 1
ATOM 925 C C . HIS A 1 116 ? 12.178 9.993 -4.597 1.00 80.81 116 HIS A C 1
ATOM 927 O O . HIS A 1 116 ? 13.245 9.457 -4.895 1.00 80.81 116 HIS A O 1
ATOM 933 N N . ALA A 1 117 ? 11.473 10.688 -5.496 1.00 77.69 117 ALA A N 1
ATOM 934 C CA . ALA A 1 117 ? 11.938 10.929 -6.861 1.00 77.69 117 ALA A CA 1
ATOM 935 C C . ALA A 1 117 ? 13.199 11.807 -6.885 1.00 77.69 117 ALA A C 1
ATOM 937 O O . ALA A 1 117 ? 14.161 11.457 -7.562 1.00 77.69 117 ALA A O 1
ATOM 938 N N . GLU A 1 118 ? 13.231 12.878 -6.090 1.00 78.81 118 GLU A N 1
ATOM 939 C CA . GLU A 1 118 ? 14.397 13.759 -5.944 1.00 78.81 118 GLU A CA 1
ATOM 940 C C . GLU A 1 118 ? 15.617 12.986 -5.413 1.00 78.81 118 GLU A C 1
ATOM 942 O O . GLU A 1 118 ? 16.696 13.073 -5.995 1.00 78.81 118 GLU A O 1
ATOM 947 N N . GLN A 1 119 ? 15.443 12.138 -4.391 1.00 72.44 119 GLN A N 1
ATOM 948 C CA . GLN A 1 119 ? 16.513 11.259 -3.893 1.00 72.44 119 GLN A CA 1
ATOM 949 C C . GLN A 1 119 ? 16.973 10.204 -4.905 1.00 72.44 119 GLN A C 1
ATOM 951 O O . GLN A 1 119 ? 18.131 9.788 -4.907 1.00 72.44 119 GLN A O 1
ATOM 956 N N . THR A 1 120 ? 16.068 9.734 -5.757 1.00 67.00 120 THR A N 1
ATOM 957 C CA . THR A 1 120 ? 16.407 8.785 -6.821 1.00 67.00 120 THR A CA 1
ATOM 958 C C . THR A 1 120 ? 17.243 9.468 -7.903 1.00 67.00 120 THR A C 1
ATOM 960 O O . THR A 1 120 ? 18.247 8.920 -8.353 1.00 67.00 120 THR A O 1
ATOM 963 N N . GLN A 1 121 ? 16.861 10.687 -8.291 1.00 63.81 121 GLN A N 1
ATOM 964 C CA . GLN A 1 121 ? 17.560 11.482 -9.301 1.00 63.81 121 GLN A CA 1
ATOM 965 C C . GLN A 1 121 ? 18.926 11.979 -8.819 1.00 63.81 121 GLN A C 1
ATOM 967 O O . GLN A 1 121 ? 19.868 12.006 -9.605 1.00 63.81 121 GLN A O 1
ATOM 972 N N . SER A 1 122 ? 19.063 12.311 -7.533 1.00 67.56 122 SER A N 1
ATOM 973 C CA . SER A 1 122 ? 20.342 12.706 -6.928 1.00 67.56 122 SER A CA 1
ATOM 974 C C . SER A 1 122 ? 21.280 11.527 -6.632 1.00 67.56 122 SER A C 1
ATOM 976 O O . SER A 1 122 ? 22.398 11.733 -6.164 1.00 67.56 122 SER A O 1
ATOM 978 N N . GLY A 1 123 ? 20.856 10.288 -6.916 1.00 58.69 123 GLY A N 1
ATOM 979 C CA . GLY A 1 123 ? 21.656 9.076 -6.721 1.00 58.69 123 GLY A CA 1
ATOM 980 C C . GLY A 1 123 ? 21.641 8.511 -5.296 1.00 58.69 123 GLY A C 1
ATOM 981 O O . GLY A 1 123 ? 22.328 7.523 -5.036 1.00 58.69 123 GLY A O 1
ATOM 982 N N . GLY A 1 124 ? 20.845 9.083 -4.387 1.00 57.09 124 GLY A N 1
ATOM 983 C CA . GLY A 1 124 ? 20.668 8.600 -3.012 1.00 57.09 124 GLY A CA 1
ATOM 984 C C . GLY A 1 124 ? 19.901 7.276 -2.909 1.00 57.09 124 GLY A C 1
ATOM 985 O O . GLY A 1 124 ? 20.102 6.518 -1.964 1.00 57.09 124 GLY A O 1
ATOM 986 N N . ILE A 1 125 ? 19.070 6.948 -3.905 1.00 59.88 125 ILE A N 1
ATOM 987 C CA . ILE A 1 125 ? 18.343 5.674 -3.985 1.00 59.88 125 ILE A CA 1
ATOM 988 C C . ILE A 1 125 ? 18.727 4.962 -5.284 1.00 59.88 125 ILE A C 1
ATOM 990 O O . ILE A 1 125 ? 18.405 5.416 -6.382 1.00 59.88 125 ILE A O 1
ATOM 994 N N . LYS A 1 126 ? 19.395 3.805 -5.178 1.00 55.56 126 LYS A N 1
ATOM 995 C CA . LYS A 1 126 ? 19.580 2.908 -6.328 1.00 55.56 126 LYS A CA 1
ATOM 996 C C . LYS A 1 126 ? 18.217 2.333 -6.715 1.00 55.56 126 LYS A C 1
ATOM 998 O O . LYS A 1 126 ? 17.706 1.437 -6.047 1.00 55.56 126 LYS A O 1
ATOM 1003 N N . GLU A 1 127 ? 17.646 2.825 -7.809 1.00 52.53 127 GLU A N 1
ATOM 1004 C CA . GLU A 1 127 ? 16.513 2.186 -8.481 1.00 52.53 127 GLU A CA 1
ATOM 1005 C C . GLU A 1 127 ? 16.856 0.718 -8.769 1.00 52.53 127 GLU A C 1
ATOM 1007 O O . GLU A 1 127 ? 17.660 0.404 -9.648 1.00 52.53 127 GLU A O 1
ATOM 1012 N N . SER A 1 128 ? 16.223 -0.192 -8.026 1.00 52.84 128 SER A N 1
ATOM 1013 C CA . SER A 1 128 ? 16.085 -1.608 -8.386 1.00 52.84 128 SER A CA 1
ATOM 1014 C C . SER A 1 128 ? 15.036 -1.733 -9.503 1.00 52.84 128 SER A C 1
ATOM 1016 O O . SER A 1 128 ? 14.011 -2.399 -9.373 1.00 52.84 128 SER A O 1
ATOM 1018 N N . GLY A 1 129 ? 15.232 -0.965 -10.572 1.00 58.16 129 GLY A N 1
ATOM 1019 C CA . GLY A 1 129 ? 14.497 -1.071 -11.821 1.00 58.16 129 GLY A CA 1
ATOM 1020 C C . GLY A 1 129 ? 15.324 -1.870 -12.820 1.00 58.16 129 GLY A C 1
ATOM 1021 O O . GLY A 1 129 ? 16.556 -1.906 -12.735 1.00 58.16 129 GLY A O 1
ATOM 1022 N N . LYS A 1 130 ? 14.660 -2.511 -13.787 1.00 61.19 130 LYS A N 1
ATOM 1023 C CA . LYS A 1 130 ? 15.351 -3.080 -14.948 1.00 61.19 130 LYS A CA 1
ATOM 1024 C C . LYS A 1 130 ? 15.953 -1.911 -15.723 1.00 61.19 130 LYS A C 1
ATOM 1026 O O . LYS A 1 130 ? 15.230 -1.188 -16.400 1.00 61.19 130 LYS A O 1
ATOM 1031 N N . AR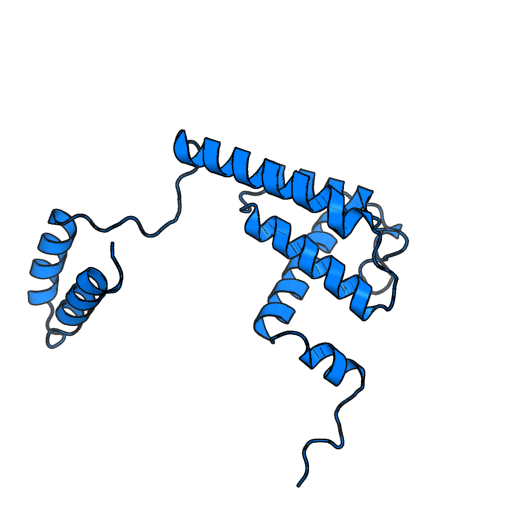G A 1 131 ? 17.255 -1.675 -15.569 1.00 65.88 131 ARG A N 1
ATOM 1032 C CA . ARG A 1 131 ? 17.949 -0.718 -16.431 1.00 65.88 131 ARG A CA 1
ATOM 1033 C C . ARG A 1 131 ? 17.884 -1.247 -17.863 1.00 65.88 131 ARG A C 1
ATOM 1035 O O . ARG A 1 131 ? 18.052 -2.460 -18.031 1.00 65.88 131 ARG A O 1
ATOM 1042 N N . PRO A 1 132 ? 17.667 -0.376 -18.864 1.00 68.62 132 PRO A N 1
ATOM 1043 C CA . PRO A 1 132 ? 17.832 -0.766 -20.251 1.00 68.62 132 PRO A CA 1
ATOM 1044 C C . PRO A 1 132 ? 19.194 -1.432 -20.387 1.00 68.62 132 PRO A C 1
ATOM 1046 O O . PRO A 1 132 ? 20.216 -0.888 -19.953 1.00 68.62 132 PRO A O 1
ATOM 1049 N N . MET A 1 133 ? 19.190 -2.654 -20.899 1.00 77.50 133 MET A N 1
ATOM 1050 C CA . MET A 1 133 ? 20.429 -3.357 -21.169 1.00 77.50 133 MET A CA 1
ATOM 1051 C C . MET A 1 133 ? 21.179 -2.550 -22.243 1.00 77.50 133 MET A C 1
ATOM 1053 O O . MET A 1 133 ? 20.565 -2.009 -23.157 1.00 77.50 133 MET A O 1
ATOM 1057 N N . GLY A 1 134 ? 22.493 -2.382 -22.102 1.00 83.69 134 GLY A N 1
ATOM 1058 C CA . GLY A 1 134 ? 23.291 -1.674 -23.107 1.00 83.69 134 GLY A CA 1
ATOM 1059 C C . GLY A 1 134 ? 23.572 -2.566 -24.317 1.00 83.69 134 GLY A C 1
ATOM 1060 O O . GLY A 1 134 ? 23.653 -3.786 -24.166 1.00 83.69 134 GLY A O 1
ATOM 1061 N N . LEU A 1 135 ? 23.772 -1.968 -25.499 1.00 84.62 135 LEU A N 1
ATOM 1062 C CA . LEU A 1 135 ? 24.042 -2.710 -26.741 1.00 84.62 135 LEU A CA 1
ATOM 1063 C C . LEU A 1 135 ? 25.242 -3.659 -26.592 1.00 84.62 135 LEU A C 1
ATOM 1065 O O . LEU A 1 135 ? 25.143 -4.833 -26.926 1.00 84.62 135 LEU A O 1
ATOM 1069 N N . SER A 1 136 ? 26.329 -3.193 -25.976 1.00 87.56 136 SER A N 1
ATOM 1070 C CA . SER A 1 136 ? 27.524 -4.011 -25.721 1.00 87.56 136 SER A CA 1
ATOM 1071 C C . SER A 1 136 ? 27.256 -5.214 -24.811 1.00 87.56 136 SER A C 1
ATOM 1073 O O . SER A 1 136 ? 27.849 -6.280 -24.969 1.00 87.56 136 SER A O 1
ATOM 1075 N N . THR A 1 137 ? 26.343 -5.067 -23.846 1.00 87.50 137 THR A N 1
ATOM 1076 C CA . THR A 1 137 ? 25.944 -6.168 -22.958 1.00 87.50 137 THR A CA 1
ATOM 1077 C C . THR A 1 137 ? 25.106 -7.185 -23.720 1.00 87.50 137 THR A C 1
ATOM 1079 O O . THR A 1 137 ? 25.317 -8.387 -23.577 1.00 87.50 137 THR A O 1
ATOM 1082 N N . TYR A 1 138 ? 24.193 -6.704 -24.563 1.00 89.50 138 TYR A N 1
ATOM 1083 C CA . TYR A 1 138 ? 23.381 -7.551 -25.426 1.00 89.50 138 TYR A CA 1
ATOM 1084 C C . TYR A 1 138 ? 24.226 -8.344 -26.426 1.00 89.50 138 TYR A C 1
ATOM 1086 O O . TYR A 1 138 ? 24.008 -9.544 -26.574 1.00 89.50 138 TYR A O 1
ATOM 1094 N N . GLU A 1 139 ? 25.218 -7.723 -27.066 1.00 90.56 139 GLU A N 1
ATOM 1095 C CA . GLU A 1 139 ? 26.134 -8.403 -27.993 1.00 90.56 139 GLU A CA 1
ATOM 1096 C C . GLU A 1 139 ? 26.912 -9.524 -27.294 1.00 90.56 139 GLU A C 1
ATOM 1098 O O . GLU A 1 139 ? 26.960 -10.654 -27.785 1.00 90.56 139 GLU A O 1
ATOM 1103 N N . SER A 1 140 ? 27.449 -9.244 -26.103 1.00 92.81 140 SER A N 1
ATOM 1104 C CA . SER A 1 140 ? 28.162 -10.237 -25.293 1.00 92.81 140 SER A CA 1
ATOM 1105 C C . SER A 1 140 ? 27.266 -11.421 -24.905 1.00 92.81 140 SER A C 1
ATOM 1107 O O . SER A 1 140 ? 27.639 -12.581 -25.097 1.00 92.81 140 SER A O 1
ATOM 1109 N N . LEU A 1 141 ? 26.045 -11.148 -24.429 1.00 91.56 141 LEU A N 1
ATOM 1110 C CA . LEU A 1 141 ? 25.072 -12.187 -24.076 1.00 91.56 141 LEU A CA 1
ATOM 1111 C C . LEU A 1 141 ? 24.584 -12.969 -25.300 1.00 91.56 141 LEU A C 1
ATOM 1113 O O . LEU A 1 141 ? 24.391 -14.179 -25.209 1.00 91.56 141 LEU A O 1
ATOM 1117 N N . SER A 1 142 ? 24.441 -12.313 -26.452 1.00 91.38 142 SER A N 1
ATOM 1118 C CA . SER A 1 142 ? 24.072 -12.957 -27.715 1.00 91.38 142 SER A CA 1
ATOM 1119 C C . SER A 1 142 ? 25.143 -13.960 -28.137 1.00 91.38 142 SER A C 1
ATOM 1121 O O . SER A 1 142 ? 24.828 -15.122 -28.391 1.00 91.38 142 SER A O 1
ATOM 1123 N N . LEU A 1 143 ? 26.417 -13.561 -28.111 1.00 92.25 143 LEU A N 1
ATOM 1124 C CA . LEU A 1 143 ? 27.545 -14.448 -28.407 1.00 92.25 143 LEU A CA 1
ATOM 1125 C C . LEU A 1 143 ? 27.661 -15.605 -27.408 1.00 92.25 143 LEU A C 1
ATOM 1127 O O . LEU A 1 143 ? 27.965 -16.729 -27.804 1.00 92.25 143 LEU A O 1
ATOM 1131 N N . ALA A 1 144 ? 27.411 -15.350 -26.122 1.00 92.81 144 ALA A N 1
ATOM 1132 C CA . ALA A 1 144 ? 27.400 -16.394 -25.102 1.00 92.81 144 ALA A CA 1
ATOM 1133 C C . ALA A 1 144 ? 26.239 -17.381 -25.310 1.00 92.81 144 ALA A C 1
ATOM 1135 O O . ALA A 1 144 ? 26.439 -18.588 -25.198 1.00 92.81 144 ALA A O 1
ATOM 1136 N N . SER A 1 145 ? 25.051 -16.885 -25.672 1.00 92.75 145 SER A N 1
ATOM 1137 C CA . SER A 1 145 ? 23.859 -17.713 -25.885 1.00 92.75 145 SER A CA 1
ATOM 1138 C C . SER A 1 145 ? 23.996 -18.680 -27.063 1.00 92.75 145 SER A C 1
ATOM 1140 O O . SER A 1 145 ? 23.507 -19.797 -26.977 1.00 92.75 145 SER A O 1
ATOM 1142 N N . LEU A 1 146 ? 24.731 -18.308 -28.119 1.00 89.62 146 LEU A N 1
ATOM 1143 C CA . LEU A 1 146 ? 24.999 -19.192 -29.264 1.00 89.62 146 LEU A CA 1
ATOM 1144 C C . LEU A 1 146 ? 25.888 -20.393 -28.909 1.00 89.62 146 LEU A C 1
ATOM 1146 O O . LEU A 1 146 ? 25.917 -21.374 -29.645 1.00 89.62 146 LEU A O 1
ATOM 1150 N N . LYS A 1 147 ? 26.625 -20.320 -27.794 1.00 92.31 147 LYS A N 1
ATOM 1151 C CA . LYS A 1 147 ? 27.457 -21.422 -27.290 1.00 92.31 147 LYS A CA 1
ATOM 1152 C C . LYS A 1 147 ? 26.677 -22.381 -26.390 1.00 92.31 147 LYS A C 1
ATOM 1154 O O . LYS A 1 147 ? 27.226 -23.403 -25.983 1.00 92.31 147 LYS A O 1
ATOM 1159 N N . LEU A 1 148 ? 25.432 -22.052 -26.043 1.00 90.00 148 LEU A N 1
ATOM 1160 C CA . LEU A 1 148 ? 24.576 -22.926 -25.254 1.00 90.00 148 LEU A CA 1
ATOM 1161 C C . LEU A 1 148 ? 23.982 -24.003 -26.164 1.00 90.00 148 LEU A C 1
ATOM 1163 O O . LEU A 1 148 ? 23.429 -23.718 -27.221 1.00 90.00 148 LEU A O 1
ATOM 1167 N N . MET A 1 149 ? 24.064 -25.259 -25.730 1.00 88.75 149 MET A N 1
ATOM 1168 C CA . MET A 1 149 ? 23.453 -26.398 -26.424 1.00 88.75 149 MET A CA 1
ATOM 1169 C C . MET A 1 149 ? 21.972 -26.541 -26.034 1.00 88.75 149 MET A C 1
ATOM 1171 O O . MET A 1 149 ? 21.510 -27.627 -25.697 1.00 88.75 149 MET A O 1
ATOM 1175 N N . ASP A 1 150 ? 21.230 -25.431 -26.032 1.00 93.69 150 ASP A N 1
ATOM 1176 C CA . ASP A 1 150 ? 19.820 -25.353 -25.624 1.00 93.69 150 ASP A CA 1
ATOM 1177 C C . ASP A 1 150 ? 18.859 -25.213 -26.820 1.00 93.69 150 ASP A C 1
ATOM 1179 O O . ASP A 1 150 ? 17.711 -24.792 -26.673 1.00 93.69 150 ASP A O 1
ATOM 1183 N N . GLY A 1 151 ? 19.345 -25.529 -28.025 1.00 89.50 151 GLY A N 1
ATOM 1184 C CA . GLY A 1 151 ? 18.580 -25.393 -29.265 1.00 89.50 151 GLY A CA 1
ATOM 1185 C C . GLY A 1 151 ? 18.314 -23.940 -29.673 1.00 89.50 151 GLY A C 1
ATOM 1186 O O . GLY A 1 151 ? 17.424 -23.697 -30.484 1.00 89.50 151 GLY A O 1
ATOM 1187 N N . GLY A 1 152 ? 19.050 -22.972 -29.114 1.00 89.31 152 GLY A N 1
ATOM 1188 C CA . GLY A 1 152 ? 18.887 -21.549 -29.413 1.00 89.31 152 GLY A CA 1
ATOM 1189 C C . GLY A 1 152 ? 17.764 -20.878 -28.621 1.00 89.31 152 GLY A C 1
ATOM 1190 O O . GLY A 1 152 ? 17.432 -19.723 -28.898 1.00 89.31 152 GLY A O 1
ATOM 1191 N N . PHE A 1 153 ? 17.191 -21.560 -27.624 1.00 92.81 153 PHE A N 1
ATOM 1192 C CA . PHE A 1 153 ? 16.125 -21.012 -26.786 1.00 92.81 153 PHE A CA 1
ATOM 1193 C C . PHE A 1 153 ? 16.568 -19.733 -26.065 1.00 92.81 153 PHE A C 1
ATOM 1195 O O . PHE A 1 153 ? 15.867 -18.722 -26.118 1.00 92.81 153 PHE A O 1
ATOM 1202 N N . SER A 1 154 ? 17.756 -19.733 -25.452 1.00 91.75 154 SER A N 1
ATOM 1203 C CA . SER A 1 154 ? 18.298 -18.550 -24.772 1.00 91.75 154 SER A CA 1
ATOM 1204 C C . SER A 1 154 ? 18.546 -17.394 -25.736 1.00 91.75 154 SER A C 1
ATOM 1206 O O . SER A 1 154 ? 18.303 -16.242 -25.379 1.00 91.75 154 SER A O 1
ATOM 1208 N N . HIS A 1 155 ? 18.985 -17.686 -26.964 1.00 93.44 155 HIS A N 1
ATOM 1209 C CA . HIS A 1 155 ? 19.207 -16.665 -27.986 1.00 93.44 155 HIS A CA 1
ATOM 1210 C C . HIS A 1 155 ? 17.886 -16.019 -28.423 1.00 93.44 155 HIS A C 1
ATOM 1212 O O . HIS A 1 155 ? 17.767 -14.793 -28.444 1.00 93.44 155 HIS A O 1
ATOM 1218 N N . LEU A 1 156 ? 16.859 -16.836 -28.685 1.00 91.81 156 LEU A N 1
ATOM 1219 C CA . LEU A 1 156 ? 15.518 -16.362 -29.023 1.00 91.81 156 LEU A CA 1
ATOM 1220 C C . LEU A 1 156 ? 14.901 -15.546 -27.877 1.00 91.81 156 LEU A C 1
ATOM 1222 O O . LEU A 1 156 ? 14.361 -14.466 -28.110 1.00 91.81 156 LEU A O 1
ATOM 1226 N N . PHE A 1 157 ? 15.015 -16.023 -26.635 1.00 90.06 157 PHE A N 1
ATOM 1227 C CA . PHE A 1 157 ? 14.531 -15.305 -25.456 1.00 90.06 157 PHE A CA 1
ATOM 1228 C C . PHE A 1 157 ? 15.222 -13.945 -25.285 1.00 90.06 157 PHE A C 1
ATOM 1230 O O . PHE A 1 157 ? 14.550 -12.946 -25.011 1.00 90.06 157 PHE A O 1
ATOM 1237 N N . LEU A 1 158 ? 16.546 -13.887 -25.469 1.00 90.19 158 LEU A N 1
ATOM 1238 C CA . LEU A 1 158 ? 17.323 -12.651 -25.382 1.00 90.19 158 LEU A CA 1
ATOM 1239 C C . LEU A 1 158 ? 16.914 -11.662 -26.483 1.00 90.19 158 LEU A C 1
ATOM 1241 O O . LEU A 1 158 ? 16.653 -10.496 -26.185 1.00 90.19 158 LEU A O 1
ATOM 1245 N N . ALA A 1 159 ? 16.792 -12.129 -27.728 1.00 89.75 159 ALA A N 1
ATOM 1246 C CA . ALA A 1 159 ? 16.387 -11.308 -28.866 1.00 89.75 159 ALA A CA 1
ATOM 1247 C C . ALA A 1 159 ? 14.970 -10.740 -28.686 1.00 89.75 159 ALA A C 1
ATOM 1249 O O . ALA A 1 159 ? 14.750 -9.548 -28.904 1.00 89.75 159 ALA A O 1
ATOM 1250 N N . LEU A 1 160 ? 14.011 -11.555 -28.233 1.00 88.75 160 LEU A N 1
ATOM 1251 C CA . LEU A 1 160 ? 12.648 -11.099 -27.948 1.00 88.75 160 LEU A CA 1
ATOM 1252 C C . LEU A 1 160 ? 12.614 -10.116 -26.775 1.00 88.75 160 LEU A C 1
ATOM 1254 O O . LEU A 1 160 ? 11.947 -9.089 -26.857 1.00 88.75 160 LEU A O 1
ATOM 1258 N N . SER A 1 161 ? 13.359 -10.387 -25.703 1.00 85.88 161 SER A N 1
ATOM 1259 C CA . SER A 1 161 ? 13.420 -9.497 -24.538 1.00 85.88 161 SER A CA 1
ATOM 1260 C C . SER A 1 161 ? 14.024 -8.138 -24.890 1.00 85.88 161 SER A C 1
ATOM 1262 O O . SER A 1 161 ? 13.518 -7.109 -24.448 1.00 85.88 161 SER A O 1
ATOM 1264 N N . TRP A 1 162 ? 15.067 -8.126 -25.722 1.00 84.94 162 TRP A N 1
ATOM 1265 C CA . TRP A 1 162 ? 15.694 -6.902 -26.204 1.00 84.94 162 TRP A CA 1
ATOM 1266 C C . TRP A 1 162 ? 14.755 -6.087 -27.100 1.00 84.94 162 TRP A C 1
ATOM 1268 O O . TRP A 1 162 ? 14.563 -4.898 -26.867 1.00 84.94 162 TRP A O 1
ATOM 1278 N N . ASN A 1 163 ? 14.118 -6.725 -28.086 1.00 84.00 163 ASN A N 1
ATOM 1279 C CA . ASN A 1 163 ? 13.291 -6.022 -29.070 1.00 84.00 163 ASN A CA 1
ATOM 1280 C C . ASN A 1 163 ? 11.898 -5.633 -28.549 1.00 84.00 163 ASN A C 1
ATOM 1282 O O . ASN A 1 163 ? 11.352 -4.624 -28.986 1.00 84.00 163 ASN A O 1
ATOM 1286 N N . LEU A 1 164 ? 11.309 -6.420 -27.641 1.00 80.06 164 LEU A N 1
ATOM 1287 C CA . LEU A 1 164 ? 9.923 -6.232 -27.187 1.00 80.06 164 LEU A CA 1
ATOM 1288 C C . LEU A 1 164 ? 9.804 -5.665 -25.770 1.00 80.06 164 LEU A C 1
ATOM 1290 O O . LEU A 1 164 ? 8.775 -5.081 -25.444 1.00 80.06 164 LEU A O 1
ATOM 1294 N N . MET A 1 165 ? 10.810 -5.862 -24.911 1.00 66.88 165 MET A N 1
ATOM 1295 C CA . MET A 1 165 ? 10.727 -5.509 -23.487 1.00 66.88 165 MET A CA 1
ATOM 1296 C C . MET A 1 165 ? 11.781 -4.490 -23.022 1.00 66.88 165 MET A C 1
ATOM 1298 O O . MET A 1 165 ? 11.824 -4.207 -21.824 1.00 66.88 165 MET A O 1
ATOM 1302 N N . CYS A 1 166 ? 12.624 -3.940 -23.908 1.00 54.75 166 CYS A N 1
ATOM 1303 C CA . CYS A 1 166 ? 13.702 -3.009 -23.540 1.00 54.75 166 CYS A CA 1
ATOM 1304 C C . CYS A 1 166 ? 13.922 -1.869 -24.562 1.00 54.75 166 CYS A C 1
ATOM 1306 O O . CYS A 1 166 ? 14.929 -1.819 -25.267 1.00 54.75 166 CYS A O 1
ATOM 1308 N N . ARG A 1 167 ? 13.006 -0.893 -24.542 1.00 49.31 167 ARG A N 1
ATOM 1309 C CA . ARG A 1 167 ? 13.335 0.540 -24.445 1.00 49.31 167 ARG A CA 1
ATOM 1310 C C . ARG A 1 167 ? 12.609 1.109 -23.233 1.00 49.31 167 ARG A C 1
ATOM 1312 O O . ARG A 1 167 ? 11.446 0.697 -23.028 1.00 49.31 167 ARG A O 1
#

Nearest PDB structures (foldseek):
  3io8-assembly2_C  TM=3.220E-01  e=3.045E+00  Homo sapiens
  1wp9-assembly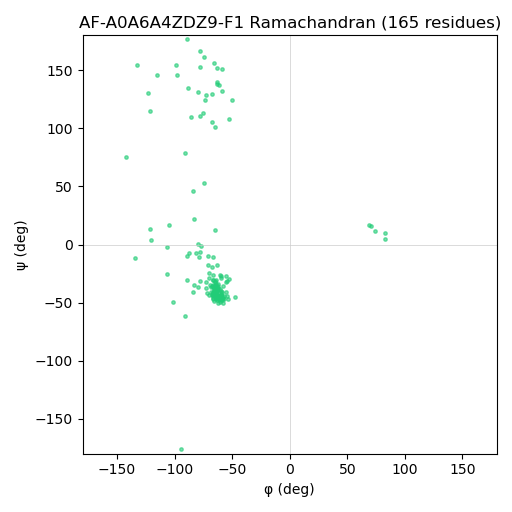4_D  TM=3.139E-01  e=3.555E+00  Pyrococcus furiosus DSM 3638
  1wp9-assembly1_A  TM=3.004E-01  e=3.941E+00  Pyrococcus furiosus DSM 3638
  1nz5-assembly1_A  TM=3.243E-01  e=7.711E+00  Equus caballus

Secondary structure (DSSP, 8-state):
--TTTT--HHHHHHHTS-HHHHHHHHHHHHHHHHHHHHHS-GGGB-TTSSB-TTTS-HHHHHHHHHHHHHHS---HHHHHHHHHHHHHHHHHHTPPPPGGGTTHHHHHHHHHHHHHHHHHHTTSS---S-PPPPHHHHHHHHHHHTTSSSTTHHHHHHHHHHHHH--

Mean predicted aligned error: 11.82 Å

Radius of gyration: 22.96 Å; Cα contacts (8 Å, |Δi|>4): 99; chains: 1; bounding box: 55×43×53 Å

pLDDT: mean 82.93, std 11.55, range [38.72, 94.62]

Foldseek 3Di:
DDPPPPQDPLNVVVVVDDPVLVVLLVVLQVLLLVCCVVPNDPCQADPVSGGDDVRCDPVNLVVSLVCCLVPHPDQLVSNVSSLVSVVVVCVSVVHDDPPCSPPVVVVVSVVSNVVVVVCVVVVVDDPPDPDQDDPVNLVVQLVVLVPDPPVCPSNVVSVCCNPPVGD

Solvent-accessible surface area (backbone atoms only — not comparable to full-atom values): 9906 Å² total; per-residue (Å²): 134,79,88,70,83,80,66,46,74,67,50,59,62,48,65,80,49,57,73,69,56,52,51,50,28,54,53,34,50,50,54,52,50,54,46,36,76,74,75,51,58,77,65,30,38,39,97,88,70,46,79,21,68,85,55,49,37,71,69,55,51,50,52,49,52,52,48,45,60,75,76,40,93,63,52,56,69,56,58,51,46,36,54,53,24,51,56,50,48,33,61,72,71,71,45,85,76,64,70,62,74,64,58,62,48,51,58,53,52,50,51,48,43,50,55,51,48,51,36,39,73,73,62,76,40,81,75,91,56,89,67,72,78,50,70,73,57,49,53,53,51,47,60,54,27,71,73,45,94,62,86,46,51,62,35,53,52,50,53,48,43,48,76,75,71,48,128